Protein AF-A0A3S3FVT0-F1 (afdb_monomer)

Secondary structure (DSSP, 8-state):
-PPB-S-EEEEEETT-SSS-GGGGTTGGGGBSS-EEEEEETT--S-HHHHSHHHHHHHHHHHHTS-HHHHHHHHTT------------

pLDDT: mean 83.17, std 19.03, range [40.09, 97.81]

Structure (mmCIF, N/CA/C/O backbone):
data_AF-A0A3S3FVT0-F1
#
_entry.id   AF-A0A3S3FVT0-F1
#
loop_
_atom_site.group_PDB
_atom_site.id
_atom_site.type_symbol
_atom_site.label_atom_id
_atom_site.label_alt_id
_atom_site.label_comp_id
_atom_site.label_asym_id
_atom_site.label_entity_id
_atom_site.label_seq_id
_atom_site.pdbx_PDB_ins_code
_atom_site.Cartn_x
_atom_site.Cartn_y
_atom_site.Cartn_z
_atom_site.occupancy
_atom_site.B_iso_or_equiv
_atom_site.auth_seq_id
_atom_site.auth_comp_id
_atom_site.auth_asym_id
_atom_site.auth_atom_id
_atom_site.pdbx_PDB_model_num
ATOM 1 N N . MET A 1 1 ? 8.215 -4.517 20.594 1.00 77.81 1 MET A N 1
ATOM 2 C CA . MET A 1 1 ? 7.613 -3.189 20.330 1.00 77.81 1 MET A CA 1
ATOM 3 C C . MET A 1 1 ? 6.101 -3.318 20.476 1.00 77.81 1 MET A C 1
ATOM 5 O O . MET A 1 1 ? 5.627 -4.443 20.366 1.00 77.81 1 MET A O 1
ATOM 9 N N . PRO A 1 2 ? 5.349 -2.253 20.797 1.00 91.62 2 PRO A N 1
ATOM 10 C CA . PRO A 1 2 ? 3.888 -2.338 20.823 1.00 91.62 2 PRO A CA 1
ATOM 11 C C . PRO A 1 2 ? 3.328 -2.617 19.419 1.00 91.62 2 PRO A C 1
ATOM 13 O O . PRO A 1 2 ? 3.911 -2.167 18.434 1.00 91.62 2 PRO A O 1
ATOM 16 N N . LEU A 1 3 ? 2.199 -3.332 19.345 1.00 94.62 3 LEU A N 1
ATOM 17 C CA . LEU A 1 3 ? 1.494 -3.584 18.083 1.00 94.62 3 LEU A CA 1
ATOM 18 C C . LEU A 1 3 ? 0.922 -2.284 17.503 1.00 94.62 3 LEU A C 1
ATOM 20 O O . LEU A 1 3 ? 0.474 -1.397 18.240 1.00 94.62 3 LEU A O 1
ATOM 24 N N . VAL A 1 4 ? 0.896 -2.188 16.175 1.00 93.75 4 VAL A N 1
ATOM 25 C CA . VAL A 1 4 ? 0.310 -1.054 15.453 1.00 93.75 4 VAL A CA 1
ATOM 26 C C . VAL A 1 4 ? -1.209 -1.135 15.546 1.00 93.75 4 VAL A C 1
ATOM 28 O O . VAL A 1 4 ? -1.820 -2.073 15.052 1.00 93.75 4 VAL A O 1
ATOM 31 N N . ARG A 1 5 ? -1.838 -0.130 16.160 1.00 92.50 5 ARG A N 1
ATOM 32 C CA . ARG A 1 5 ? -3.304 -0.072 16.317 1.00 92.50 5 ARG A CA 1
ATOM 33 C C . ARG A 1 5 ? -4.025 0.668 15.193 1.00 92.50 5 ARG A C 1
ATOM 35 O O . ARG A 1 5 ? -5.252 0.689 15.175 1.00 92.50 5 ARG A O 1
ATOM 42 N N . ALA A 1 6 ? -3.300 1.319 14.289 1.00 91.31 6 ALA A N 1
ATOM 43 C CA . ALA A 1 6 ? -3.904 1.991 13.144 1.00 91.31 6 ALA A CA 1
ATOM 44 C C . ALA A 1 6 ? -4.232 0.970 12.037 1.00 91.31 6 ALA A C 1
ATOM 46 O O . ALA A 1 6 ? -3.417 0.075 11.793 1.00 91.31 6 ALA A O 1
ATOM 47 N N . PRO A 1 7 ? -5.373 1.101 11.331 1.00 93.00 7 PRO A N 1
ATOM 48 C CA . PRO A 1 7 ? -5.596 0.356 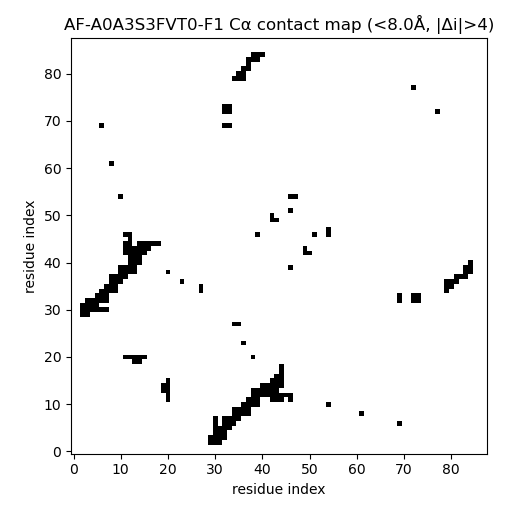10.099 1.00 93.00 7 PRO A CA 1
ATOM 49 C C . PRO A 1 7 ? -4.440 0.615 9.131 1.00 93.00 7 PRO A C 1
ATOM 51 O O . PRO A 1 7 ? -4.085 1.769 8.885 1.00 93.00 7 PRO A O 1
ATOM 54 N N . THR A 1 8 ? -3.849 -0.447 8.592 1.00 94.50 8 THR A N 1
ATOM 55 C CA . THR A 1 8 ? -2.603 -0.351 7.823 1.00 94.50 8 THR A CA 1
ATOM 56 C C . THR A 1 8 ? -2.774 -0.906 6.413 1.00 94.50 8 THR A C 1
ATOM 58 O O . THR A 1 8 ? -3.098 -2.079 6.234 1.00 94.50 8 THR A O 1
ATOM 61 N N . LEU A 1 9 ? -2.501 -0.073 5.410 1.00 95.75 9 LEU A N 1
ATOM 62 C CA . LEU A 1 9 ? -2.361 -0.483 4.016 1.00 95.75 9 LEU A CA 1
ATOM 63 C C . LEU A 1 9 ? -0.876 -0.550 3.659 1.00 95.75 9 LEU A C 1
ATOM 65 O O . LEU A 1 9 ? -0.160 0.442 3.787 1.00 95.75 9 LEU A O 1
ATOM 69 N N . VAL A 1 10 ? -0.426 -1.705 3.181 1.00 96.31 10 VAL A N 1
ATOM 70 C CA . VAL A 1 10 ? 0.924 -1.909 2.654 1.00 96.31 10 VAL A CA 1
ATOM 71 C C . VAL A 1 10 ? 0.831 -2.051 1.142 1.00 96.31 10 VAL A C 1
ATOM 73 O O . VAL A 1 10 ? 0.106 -2.909 0.648 1.00 96.31 10 VAL A O 1
ATOM 76 N N . ILE A 1 11 ? 1.579 -1.230 0.408 1.00 97.06 11 ILE A N 1
ATOM 77 C CA . ILE A 1 11 ? 1.675 -1.302 -1.052 1.00 97.06 11 ILE A CA 1
ATOM 78 C C . ILE A 1 11 ? 3.153 -1.433 -1.425 1.00 97.06 11 ILE A C 1
ATOM 80 O O . ILE A 1 11 ? 3.966 -0.621 -0.983 1.00 97.06 11 ILE A O 1
ATOM 84 N N . PHE A 1 12 ? 3.514 -2.426 -2.237 1.00 96.75 12 PHE A N 1
ATOM 85 C CA . PHE A 1 12 ? 4.902 -2.639 -2.656 1.00 96.75 12 PHE A CA 1
ATOM 86 C C . PHE A 1 12 ? 5.011 -3.188 -4.081 1.00 96.75 12 PHE A C 1
ATOM 88 O O . PHE A 1 12 ? 4.088 -3.815 -4.597 1.00 96.75 12 PHE A O 1
ATOM 95 N N . GLY A 1 13 ? 6.157 -2.956 -4.722 1.00 96.69 13 GLY A N 1
ATOM 96 C CA . GLY A 1 13 ? 6.472 -3.530 -6.029 1.00 96.69 13 GLY A CA 1
ATOM 97 C C . GLY A 1 13 ? 7.068 -4.924 -5.883 1.00 96.69 13 GLY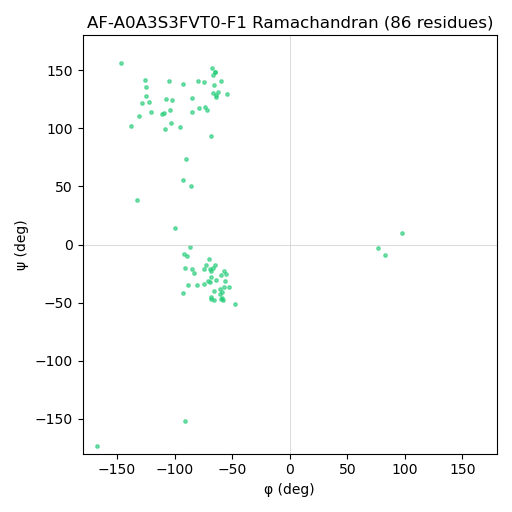 A C 1
ATOM 98 O O . GLY A 1 13 ? 8.049 -5.098 -5.157 1.00 96.69 13 GLY A O 1
ATOM 99 N N . ALA A 1 14 ? 6.481 -5.913 -6.557 1.00 94.56 14 ALA A N 1
ATOM 100 C CA . ALA A 1 14 ? 6.895 -7.312 -6.440 1.00 94.56 14 ALA A CA 1
ATOM 101 C C . ALA A 1 14 ? 8.290 -7.574 -7.037 1.00 94.56 14 ALA A C 1
ATOM 103 O O . ALA A 1 14 ? 8.975 -8.497 -6.601 1.00 94.56 14 ALA A O 1
ATOM 104 N N . ASP A 1 15 ? 8.739 -6.711 -7.952 1.00 93.62 15 ASP A N 1
ATOM 105 C CA . ASP A 1 15 ? 10.027 -6.825 -8.645 1.00 93.62 15 ASP A CA 1
ATOM 106 C C . ASP A 1 15 ? 11.093 -5.901 -8.015 1.00 93.62 15 ASP A C 1
ATOM 108 O O . ASP A 1 15 ? 12.144 -5.608 -8.598 1.00 93.62 15 ASP A O 1
ATOM 112 N N . GLY A 1 16 ? 10.815 -5.387 -6.810 1.00 88.44 16 GLY A N 1
ATOM 113 C CA . GLY A 1 16 ? 11.715 -4.540 -6.039 1.00 88.44 16 GLY A CA 1
ATOM 114 C C . GLY A 1 16 ? 12.994 -5.272 -5.626 1.00 88.44 16 GLY A C 1
ATOM 115 O O . GLY A 1 16 ? 12.957 -6.332 -5.014 1.00 88.44 16 GLY A O 1
ATOM 116 N N . ARG A 1 17 ? 14.156 -4.671 -5.912 1.00 90.00 17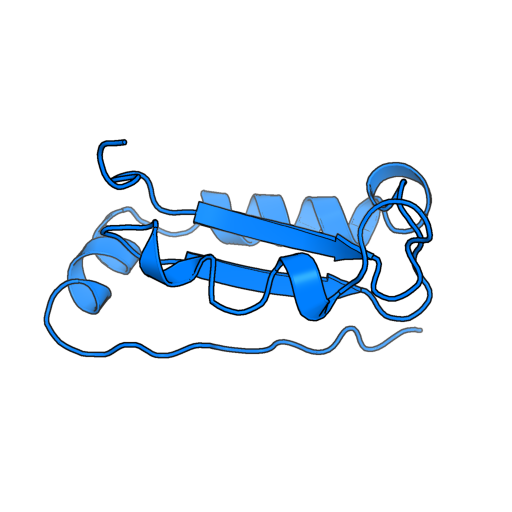 ARG A N 1
ATOM 117 C CA . ARG A 1 17 ? 15.470 -5.263 -5.584 1.00 90.00 17 ARG A CA 1
ATOM 118 C C . ARG A 1 17 ? 15.950 -4.975 -4.159 1.00 90.00 17 ARG A C 1
ATOM 120 O O . ARG A 1 17 ? 16.823 -5.677 -3.666 1.00 90.00 17 ARG A O 1
ATOM 127 N N . TYR A 1 18 ? 15.417 -3.930 -3.522 1.00 92.62 18 TYR A N 1
ATOM 128 C CA . TYR A 1 18 ? 15.855 -3.495 -2.188 1.00 92.62 18 TYR A CA 1
ATOM 129 C C . TYR A 1 18 ? 15.113 -4.196 -1.054 1.00 92.62 18 TYR A C 1
ATOM 131 O O . TYR A 1 18 ? 15.694 -4.464 -0.008 1.00 92.62 18 TYR A O 1
ATOM 139 N N . VAL A 1 19 ? 13.828 -4.483 -1.261 1.00 92.19 19 VAL A N 1
ATOM 140 C CA . VAL A 1 19 ? 12.980 -5.180 -0.296 1.00 92.19 19 VAL A CA 1
ATOM 141 C C . VAL A 1 19 ? 12.271 -6.292 -1.064 1.00 92.19 19 VAL A C 1
ATOM 143 O O . VAL A 1 19 ? 11.449 -5.971 -1.925 1.00 92.19 19 VAL A O 1
ATOM 146 N N . PRO A 1 20 ? 12.607 -7.571 -0.822 1.00 92.44 20 PRO A N 1
ATOM 147 C CA . PRO A 1 20 ? 11.951 -8.675 -1.509 1.00 92.44 20 PRO A CA 1
ATOM 148 C C . PRO A 1 20 ? 10.488 -8.772 -1.072 1.00 92.44 20 PRO A C 1
ATOM 150 O O . PRO A 1 20 ? 10.157 -8.449 0.068 1.00 92.44 20 PRO A O 1
ATOM 153 N N . ALA A 1 21 ? 9.619 -9.284 -1.947 1.00 92.12 21 ALA A N 1
ATOM 154 C CA . ALA A 1 21 ? 8.197 -9.464 -1.643 1.00 92.12 21 ALA A CA 1
ATOM 155 C C . ALA A 1 21 ? 7.956 -10.254 -0.338 1.00 92.12 21 ALA A C 1
ATOM 157 O O . ALA A 1 21 ? 7.076 -9.905 0.445 1.00 92.12 21 ALA A O 1
ATOM 158 N N . SER A 1 22 ? 8.802 -11.250 -0.052 1.00 93.44 22 SER A N 1
ATOM 159 C CA . SER A 1 22 ? 8.721 -12.064 1.166 1.00 93.44 22 SER A CA 1
ATOM 160 C C . SER A 1 22 ? 8.970 -11.284 2.461 1.00 93.44 22 SER A C 1
ATOM 162 O O . SER A 1 22 ? 8.617 -11.753 3.536 1.00 93.44 22 SER A O 1
ATOM 164 N N . ALA A 1 23 ? 9.563 -10.087 2.399 1.00 93.25 23 ALA A N 1
ATOM 165 C CA . ALA A 1 23 ? 9.723 -9.234 3.577 1.00 93.25 23 ALA A CA 1
ATOM 166 C C . ALA A 1 23 ? 8.377 -8.715 4.112 1.00 93.25 23 ALA A C 1
ATOM 168 O O . ALA A 1 23 ? 8.291 -8.310 5.269 1.00 93.25 23 ALA A O 1
ATOM 169 N N . PHE A 1 24 ? 7.329 -8.730 3.284 1.00 93.06 24 PHE A N 1
ATOM 170 C CA . PHE A 1 24 ? 5.982 -8.329 3.680 1.00 93.06 24 PHE A CA 1
ATOM 171 C C . PHE A 1 24 ? 5.156 -9.501 4.236 1.00 93.06 24 PHE A C 1
ATOM 173 O O . PHE A 1 24 ? 4.098 -9.275 4.836 1.00 93.06 24 PHE A O 1
ATOM 180 N N . ASP A 1 25 ? 5.648 -10.739 4.118 1.00 92.00 25 ASP A N 1
ATOM 181 C CA . ASP A 1 25 ? 4.969 -11.925 4.632 1.00 92.00 25 ASP A CA 1
ATOM 182 C C . ASP A 1 25 ? 4.857 -11.870 6.156 1.00 92.00 25 ASP A C 1
ATOM 184 O O . ASP A 1 25 ? 5.828 -11.698 6.889 1.00 92.00 25 ASP A O 1
ATOM 188 N N . GLY A 1 26 ? 3.637 -12.039 6.666 1.00 89.19 26 GLY A N 1
ATOM 189 C CA . GLY A 1 26 ? 3.405 -12.078 8.109 1.00 89.19 26 GLY A CA 1
ATOM 190 C C . GLY A 1 26 ? 3.432 -10.723 8.815 1.00 89.19 26 GLY A C 1
ATOM 191 O O . GLY A 1 26 ? 3.124 -10.696 10.003 1.00 89.19 26 GLY A O 1
ATOM 192 N N . THR A 1 27 ? 3.710 -9.615 8.118 1.00 92.25 27 THR A N 1
ATOM 193 C CA . THR A 1 27 ? 3.735 -8.259 8.710 1.00 92.25 27 THR A CA 1
ATOM 194 C C . THR A 1 27 ? 2.396 -7.850 9.329 1.00 92.25 27 THR A C 1
ATOM 196 O O . THR A 1 27 ? 2.365 -7.111 10.307 1.00 92.25 27 THR A O 1
ATOM 199 N N . PHE A 1 28 ? 1.285 -8.416 8.846 1.00 91.81 28 PHE A N 1
ATOM 200 C CA . PHE A 1 28 ? -0.044 -8.254 9.443 1.00 91.81 28 PHE A CA 1
ATOM 201 C C . PHE A 1 28 ? -0.119 -8.691 10.916 1.00 91.81 28 PHE A C 1
ATOM 203 O O . PHE A 1 28 ? -1.006 -8.243 11.633 1.00 91.81 28 PHE A O 1
ATOM 210 N N . ARG A 1 29 ? 0.782 -9.569 11.386 1.00 92.56 29 ARG A N 1
ATOM 211 C CA . ARG A 1 29 ? 0.825 -10.011 12.792 1.00 92.56 29 ARG A CA 1
ATOM 212 C C . ARG A 1 29 ? 1.270 -8.900 13.741 1.00 92.56 29 ARG A C 1
ATOM 214 O O . ARG A 1 29 ? 0.956 -8.967 14.923 1.00 92.56 29 ARG A O 1
ATOM 221 N N . GLU A 1 30 ? 1.945 -7.882 13.215 1.00 94.94 30 GLU A N 1
ATOM 222 C CA . GLU A 1 30 ? 2.398 -6.712 13.969 1.00 94.94 30 GLU A CA 1
ATOM 223 C C . GLU A 1 30 ? 1.321 -5.611 14.054 1.00 94.94 30 GLU A C 1
ATOM 225 O O . GLU A 1 30 ? 1.530 -4.578 14.695 1.00 94.94 30 GLU A O 1
ATOM 230 N N . VAL A 1 31 ? 0.160 -5.819 13.419 1.00 93.56 31 VAL A N 1
ATOM 231 C CA . VAL A 1 31 ? -0.965 -4.877 13.376 1.00 93.56 31 VAL A CA 1
ATOM 232 C C . VAL A 1 31 ? -2.129 -5.443 14.196 1.00 93.56 31 VAL A C 1
ATOM 234 O O . VAL A 1 31 ? -2.763 -6.422 13.815 1.00 93.56 31 VAL A O 1
ATOM 237 N N . ASP A 1 32 ? -2.449 -4.793 15.314 1.00 92.38 32 ASP A N 1
ATOM 238 C CA . ASP A 1 32 ? -3.637 -5.058 16.143 1.00 92.38 32 ASP A CA 1
ATOM 239 C C . ASP A 1 32 ? -4.850 -4.275 15.608 1.00 92.38 32 ASP A C 1
ATOM 241 O O . ASP A 1 32 ? -5.488 -3.479 16.300 1.00 92.38 32 ASP A O 1
ATOM 245 N N . ASN A 1 33 ? -5.082 -4.403 14.301 1.00 89.19 33 ASN A N 1
ATOM 246 C CA . ASN A 1 33 ? -6.189 -3.819 13.552 1.00 89.19 33 ASN A CA 1
ATOM 247 C C . ASN A 1 33 ? -6.255 -4.466 12.152 1.00 89.19 33 ASN A C 1
ATOM 249 O O . ASN A 1 33 ? -5.525 -5.405 11.840 1.00 89.19 33 ASN A O 1
ATOM 253 N N . VAL A 1 34 ? -7.120 -3.953 11.280 1.00 90.06 34 VAL A N 1
ATOM 254 C CA . VAL A 1 34 ? -7.187 -4.347 9.874 1.00 90.06 34 VAL A CA 1
ATOM 255 C C . VAL A 1 34 ? -5.883 -4.009 9.160 1.00 90.06 34 VAL A C 1
ATOM 257 O O . VAL A 1 34 ? -5.386 -2.883 9.220 1.00 90.06 34 VAL A O 1
ATOM 260 N N . SER A 1 35 ? -5.372 -4.996 8.434 1.00 92.56 35 SER A N 1
ATOM 261 C CA . SER A 1 35 ? -4.213 -4.882 7.561 1.00 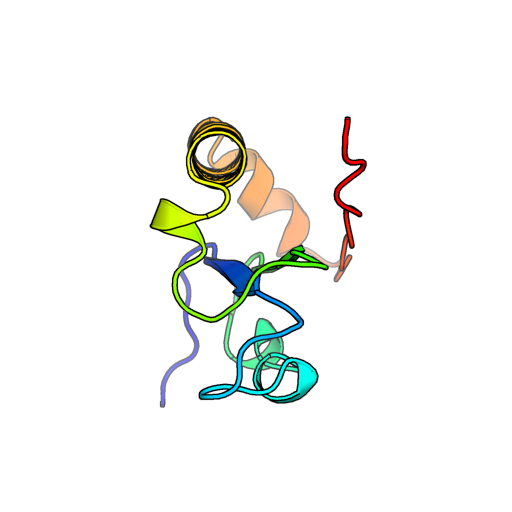92.56 35 SER A CA 1
ATOM 262 C C . SER A 1 35 ? -4.601 -5.352 6.160 1.00 92.56 35 SER A C 1
ATOM 264 O O . SER A 1 35 ? -5.270 -6.375 6.005 1.00 92.56 35 SER A O 1
ATOM 266 N N . SER A 1 36 ? -4.183 -4.597 5.146 1.00 92.62 36 SER A N 1
ATOM 267 C CA . SER A 1 36 ? -4.273 -4.985 3.738 1.00 92.62 36 SER A CA 1
ATOM 268 C C . SER A 1 36 ? -2.897 -4.889 3.093 1.00 92.62 36 SER A C 1
ATOM 270 O O . SER A 1 36 ? -2.127 -3.977 3.400 1.00 92.62 36 SER A O 1
ATOM 272 N N . VAL A 1 37 ? -2.585 -5.835 2.211 1.00 94.00 37 VAL A N 1
ATOM 273 C CA . VAL A 1 37 ? -1.293 -5.929 1.530 1.00 94.00 37 VAL A CA 1
ATOM 274 C C . VAL A 1 37 ? -1.541 -6.040 0.030 1.00 94.00 37 VAL A C 1
ATOM 276 O O . VAL A 1 37 ? -2.218 -6.958 -0.428 1.00 94.00 37 VAL A O 1
ATOM 279 N N . VAL A 1 38 ? -0.989 -5.098 -0.731 1.00 95.12 38 VAL A N 1
ATOM 280 C CA . VAL A 1 38 ? -1.133 -5.000 -2.185 1.00 95.12 38 VAL A CA 1
ATOM 281 C C . VAL A 1 38 ? 0.247 -5.086 -2.826 1.00 95.12 38 VAL A C 1
ATOM 283 O O . VAL A 1 38 ? 1.086 -4.201 -2.661 1.00 95.12 38 VAL A O 1
ATOM 286 N N . ALA A 1 39 ? 0.467 -6.158 -3.581 1.00 95.38 39 ALA A N 1
ATOM 287 C CA . ALA A 1 39 ? 1.656 -6.331 -4.402 1.00 95.38 39 ALA A CA 1
ATOM 288 C C . ALA A 1 39 ? 1.388 -5.821 -5.825 1.00 95.38 39 ALA A C 1
ATOM 290 O O . ALA A 1 39 ? 0.331 -6.100 -6.391 1.00 95.38 39 ALA A O 1
ATOM 291 N N . LEU A 1 40 ? 2.351 -5.112 -6.414 1.00 96.06 40 LEU A N 1
ATOM 292 C CA . LEU A 1 40 ? 2.313 -4.655 -7.804 1.00 96.06 40 LEU A CA 1
ATOM 293 C C . LEU A 1 40 ? 3.318 -5.464 -8.640 1.00 96.06 40 LEU A C 1
ATOM 295 O O . LEU A 1 40 ? 4.514 -5.154 -8.608 1.00 96.06 40 LEU A O 1
ATOM 299 N N . PRO A 1 41 ? 2.868 -6.489 -9.387 1.00 93.50 41 PRO A N 1
ATOM 300 C CA . PRO A 1 41 ? 3.699 -7.165 -10.382 1.00 93.50 41 PRO A CA 1
ATOM 301 C C . PRO A 1 41 ? 4.177 -6.180 -11.454 1.00 93.50 41 PRO A C 1
ATOM 303 O O . PRO A 1 41 ? 3.416 -5.304 -11.864 1.00 93.50 41 PRO A O 1
ATOM 306 N N . GLY A 1 42 ? 5.422 -6.304 -11.915 1.00 92.06 42 GLY A N 1
ATOM 307 C CA . GLY A 1 42 ? 5.999 -5.398 -12.914 1.00 92.06 42 GLY A CA 1
ATOM 308 C C . GLY A 1 42 ? 6.550 -4.088 -12.343 1.00 92.06 42 GLY A C 1
ATOM 309 O O . GLY A 1 42 ? 7.199 -3.334 -13.070 1.00 92.06 42 GLY A O 1
ATOM 310 N N . ALA A 1 43 ? 6.313 -3.793 -11.058 1.00 95.25 43 ALA A N 1
ATOM 311 C CA . ALA A 1 43 ? 6.814 -2.591 -10.401 1.00 95.25 43 ALA A CA 1
ATOM 312 C C . ALA A 1 43 ? 7.990 -2.906 -9.465 1.00 95.25 43 ALA A C 1
ATOM 314 O O . ALA A 1 43 ? 8.003 -3.904 -8.743 1.00 95.25 43 ALA A O 1
ATOM 315 N N . GLY A 1 44 ? 8.974 -2.010 -9.461 1.00 94.19 44 GLY A N 1
ATOM 316 C CA . GLY A 1 44 ? 10.125 -2.030 -8.569 1.00 94.19 44 GLY A CA 1
ATOM 317 C C . GLY A 1 44 ? 9.879 -1.237 -7.284 1.00 94.19 44 GLY A C 1
ATOM 318 O O . GLY A 1 44 ? 8.758 -1.079 -6.815 1.00 94.19 44 GLY A O 1
ATOM 319 N N . HIS A 1 45 ? 10.946 -0.698 -6.696 1.00 95.69 45 HIS A N 1
ATOM 320 C CA . HIS A 1 45 ? 10.855 -0.007 -5.403 1.00 95.69 45 HIS A CA 1
ATOM 321 C C . HIS A 1 45 ? 10.089 1.329 -5.466 1.00 95.69 45 HIS A C 1
ATOM 323 O O . HIS A 1 45 ? 9.399 1.707 -4.524 1.00 95.69 45 HIS A O 1
ATOM 329 N N . PHE A 1 46 ? 10.168 2.031 -6.598 1.00 96.25 46 PHE A N 1
ATOM 330 C CA . PHE A 1 46 ? 9.564 3.350 -6.790 1.00 96.25 46 PHE A CA 1
ATOM 331 C C . PHE A 1 46 ? 8.151 3.257 -7.386 1.00 96.25 46 PHE A C 1
ATOM 333 O O . PHE A 1 46 ? 7.856 3.854 -8.423 1.00 96.25 46 PHE A O 1
ATOM 340 N N . ILE A 1 47 ? 7.260 2.510 -6.724 1.00 96.56 47 ILE A N 1
ATOM 341 C CA . ILE A 1 47 ? 5.883 2.266 -7.196 1.00 96.56 47 ILE A CA 1
ATOM 342 C C . ILE A 1 47 ? 5.085 3.551 -7.446 1.00 96.56 47 ILE A C 1
ATOM 344 O O . ILE A 1 47 ? 4.266 3.603 -8.357 1.00 96.56 47 ILE A O 1
ATOM 348 N N . HIS A 1 48 ? 5.358 4.609 -6.683 1.00 94.81 48 HIS A N 1
ATOM 349 C CA . HIS A 1 48 ? 4.691 5.903 -6.812 1.00 94.81 48 HIS A CA 1
ATOM 350 C C . HIS A 1 48 ? 5.130 6.681 -8.060 1.00 94.81 48 HIS A C 1
ATOM 352 O O . HIS A 1 48 ? 4.423 7.589 -8.475 1.00 94.81 48 HIS A O 1
ATOM 358 N N . HIS A 1 49 ? 6.263 6.327 -8.676 1.00 96.12 49 HIS A N 1
ATOM 359 C CA . HIS A 1 49 ? 6.671 6.858 -9.979 1.00 96.12 49 HIS A CA 1
ATOM 360 C C . HIS A 1 49 ? 6.201 5.962 -11.128 1.00 96.12 49 HIS A C 1
ATOM 362 O O . HIS A 1 49 ? 5.741 6.460 -12.149 1.00 96.12 49 HIS A O 1
ATOM 368 N N . GLN A 1 50 ? 6.307 4.642 -10.967 1.00 95.81 50 GLN A N 1
ATOM 369 C CA . GLN A 1 50 ? 6.038 3.675 -12.039 1.00 95.81 50 GLN A CA 1
ATOM 370 C C . GLN A 1 50 ? 4.545 3.390 -12.243 1.00 95.81 50 GLN A C 1
ATOM 372 O O . GLN A 1 50 ? 4.110 3.173 -13.368 1.00 95.81 50 GLN A O 1
ATOM 377 N N . ALA A 1 51 ? 3.763 3.397 -11.163 1.00 95.81 51 ALA A N 1
ATOM 378 C CA . ALA A 1 51 ? 2.341 3.061 -11.152 1.00 95.81 51 ALA A CA 1
ATOM 379 C C . ALA A 1 51 ? 1.529 4.103 -10.363 1.00 95.81 51 ALA A C 1
ATOM 381 O O . ALA A 1 51 ? 0.588 3.760 -9.648 1.00 95.81 51 ALA A O 1
ATOM 382 N N . ALA A 1 52 ? 1.905 5.382 -10.489 1.00 96.75 52 ALA A N 1
ATOM 383 C CA . ALA A 1 52 ? 1.378 6.495 -9.697 1.00 96.75 52 ALA A CA 1
ATOM 384 C C . ALA A 1 52 ? -0.157 6.505 -9.613 1.00 96.75 52 ALA A C 1
ATOM 386 O O . ALA A 1 52 ? -0.711 6.518 -8.520 1.00 96.75 52 ALA A O 1
ATOM 387 N N . ALA A 1 53 ? -0.839 6.419 -10.760 1.00 96.69 53 ALA A N 1
ATOM 388 C CA . ALA A 1 53 ? -2.300 6.449 -10.822 1.00 96.69 53 ALA A CA 1
ATOM 389 C C . ALA A 1 53 ? -2.947 5.294 -10.040 1.00 96.69 53 ALA A C 1
ATOM 391 O O . ALA A 1 53 ? -3.901 5.509 -9.294 1.00 96.69 53 ALA A O 1
ATOM 392 N N . PHE A 1 54 ? -2.401 4.080 -10.161 1.00 96.38 54 PHE A N 1
ATOM 393 C CA . PHE A 1 54 ? -2.912 2.922 -9.433 1.00 96.38 54 PHE A CA 1
ATOM 394 C C . PHE A 1 54 ? -2.653 3.047 -7.930 1.00 96.38 54 PHE A C 1
ATOM 396 O O . PHE A 1 54 ? -3.557 2.815 -7.132 1.00 96.38 54 PHE A O 1
ATOM 403 N N . VAL A 1 55 ? -1.443 3.457 -7.535 1.00 97.50 55 VAL A N 1
ATOM 404 C CA . VAL A 1 55 ? -1.096 3.681 -6.124 1.00 97.50 55 VAL A CA 1
ATOM 405 C C . VAL A 1 55 ? -2.018 4.733 -5.504 1.00 97.50 55 VAL A C 1
ATOM 407 O O . VAL A 1 55 ? -2.572 4.490 -4.433 1.00 97.50 55 VAL A O 1
ATOM 410 N N . THR A 1 56 ? -2.248 5.854 -6.192 1.00 97.81 56 THR A N 1
ATOM 411 C CA . THR A 1 56 ? -3.196 6.889 -5.761 1.00 97.81 56 THR A CA 1
ATOM 412 C C . THR A 1 56 ? -4.598 6.318 -5.585 1.00 97.81 56 THR A C 1
ATOM 414 O O . THR A 1 56 ? -5.185 6.494 -4.523 1.00 97.81 56 THR A O 1
ATOM 417 N N . GLN A 1 57 ? -5.101 5.556 -6.559 1.00 97.56 57 GLN A N 1
ATOM 418 C CA . GLN A 1 57 ? -6.425 4.939 -6.469 1.00 97.56 57 GLN A CA 1
ATOM 419 C C . GLN A 1 57 ? -6.556 4.005 -5.254 1.00 97.56 57 GLN A C 1
ATOM 421 O O . GLN A 1 57 ? -7.590 4.011 -4.589 1.00 97.56 57 GLN A O 1
ATOM 426 N N . GLN A 1 58 ? -5.525 3.211 -4.936 1.00 97.19 58 GLN A N 1
ATOM 427 C CA . GLN A 1 58 ? -5.545 2.341 -3.753 1.00 97.19 58 GLN A CA 1
ATOM 428 C C . GLN A 1 58 ? -5.578 3.148 -2.448 1.00 97.19 58 GLN A C 1
ATOM 430 O O . GLN A 1 58 ? -6.306 2.789 -1.523 1.00 97.19 58 GLN A O 1
ATOM 435 N N . ILE A 1 59 ? -4.821 4.247 -2.377 1.00 96.94 59 ILE A N 1
ATOM 436 C CA . ILE A 1 59 ? -4.808 5.140 -1.210 1.00 96.94 59 ILE A CA 1
ATOM 437 C C . ILE A 1 59 ? -6.169 5.820 -1.042 1.00 96.94 59 ILE A C 1
ATOM 439 O O . ILE A 1 59 ? -6.725 5.806 0.055 1.00 96.94 59 ILE A O 1
ATOM 443 N N . GLU A 1 60 ? -6.732 6.376 -2.114 1.00 97.44 60 GLU A N 1
ATOM 444 C CA . GLU A 1 60 ? -8.051 7.016 -2.095 1.00 97.44 60 GLU A CA 1
ATOM 445 C C . GLU A 1 60 ? -9.141 6.031 -1.668 1.00 97.44 60 GLU A C 1
ATOM 447 O O . GLU A 1 60 ? -9.927 6.334 -0.771 1.00 97.44 60 GLU A O 1
ATOM 452 N N . ALA A 1 61 ? -9.147 4.825 -2.245 1.00 94.56 61 ALA A N 1
ATOM 453 C CA . ALA A 1 61 ? -10.103 3.782 -1.893 1.00 94.56 61 ALA A CA 1
ATOM 454 C C . ALA A 1 61 ? -9.996 3.367 -0.419 1.00 94.56 61 ALA A C 1
ATOM 456 O O . ALA A 1 61 ? -11.021 3.137 0.218 1.00 94.56 61 ALA A O 1
ATOM 457 N N . TRP A 1 62 ? -8.781 3.291 0.130 1.00 94.62 62 TRP A N 1
ATOM 458 C CA . TRP A 1 62 ? -8.545 2.967 1.537 1.00 94.62 62 TRP A CA 1
ATOM 459 C C . TRP A 1 62 ? -9.015 4.072 2.484 1.00 94.62 62 TRP A C 1
ATOM 461 O O . TRP A 1 62 ? -9.707 3.797 3.462 1.00 94.62 62 TRP A O 1
ATOM 471 N N . VAL A 1 63 ? -8.676 5.328 2.185 1.00 93.94 63 VAL A N 1
ATOM 472 C CA . VAL A 1 63 ? -9.030 6.485 3.022 1.00 93.94 63 VAL A CA 1
ATOM 473 C C . VAL A 1 63 ? -10.528 6.793 2.962 1.00 93.94 63 VAL A C 1
ATOM 475 O O . VAL A 1 63 ? -11.098 7.237 3.957 1.00 93.94 63 VAL A O 1
ATOM 478 N N . ALA A 1 64 ? -11.190 6.522 1.836 1.00 93.88 64 ALA A N 1
ATOM 479 C CA . ALA A 1 64 ? -12.632 6.700 1.690 1.00 93.88 64 ALA A CA 1
ATOM 480 C C . ALA A 1 64 ? -13.465 5.687 2.503 1.00 93.88 64 ALA A C 1
ATOM 482 O O . ALA A 1 64 ? -14.675 5.878 2.654 1.00 93.88 64 ALA A O 1
ATOM 483 N N . GLN A 1 65 ? -12.860 4.614 3.033 1.00 86.62 65 GLN A N 1
ATOM 484 C CA . GLN A 1 65 ? -13.590 3.642 3.846 1.00 86.62 65 GLN A CA 1
ATOM 485 C C . GLN A 1 65 ? -14.051 4.276 5.168 1.00 86.62 65 GLN A C 1
ATOM 487 O O . GLN A 1 65 ? -13.244 4.862 5.895 1.00 86.62 65 GLN A O 1
ATOM 492 N N . PRO A 1 66 ? -15.334 4.134 5.551 1.00 81.25 66 PRO A N 1
ATOM 493 C CA . PRO A 1 66 ? -15.802 4.677 6.815 1.00 81.25 66 PRO A CA 1
ATOM 494 C C . PRO A 1 66 ? -15.117 3.957 7.991 1.00 81.25 66 PRO A C 1
ATOM 496 O O . PRO A 1 66 ? -14.884 2.747 7.905 1.00 81.25 66 PRO A O 1
ATOM 499 N N . PRO A 1 67 ? -14.870 4.636 9.131 1.00 71.56 67 PRO A N 1
ATOM 500 C CA . PRO A 1 67 ? -14.199 4.044 10.296 1.00 71.56 67 PRO A CA 1
ATOM 501 C C . PRO A 1 67 ? -14.855 2.759 10.831 1.00 71.56 67 PRO A C 1
ATOM 503 O O . PRO A 1 67 ? -14.195 1.925 11.453 1.00 71.56 67 PRO A O 1
ATOM 506 N N . SER A 1 68 ? -16.158 2.580 10.593 1.00 73.81 68 SER A N 1
ATOM 507 C CA . SER A 1 68 ? -16.914 1.368 10.931 1.00 73.81 68 SER A CA 1
ATOM 508 C C . SER A 1 68 ? -16.442 0.125 10.169 1.00 73.81 68 SER A C 1
ATOM 510 O O . SER A 1 68 ? -16.481 -0.969 10.732 1.00 73.81 68 SER A O 1
ATOM 512 N N . THR A 1 69 ? -15.929 0.286 8.945 1.00 73.75 69 THR A N 1
ATOM 513 C CA . THR A 1 69 ? -15.366 -0.796 8.116 1.00 73.75 69 THR A CA 1
ATOM 514 C C . THR A 1 69 ? -14.233 -1.515 8.841 1.00 73.75 69 THR A C 1
ATOM 516 O O . THR A 1 69 ? -14.129 -2.738 8.785 1.00 73.75 69 THR A O 1
ATOM 519 N N . PHE A 1 70 ? -13.432 -0.772 9.609 1.00 70.12 70 PHE A N 1
ATOM 520 C CA . PHE A 1 70 ? -12.304 -1.324 10.357 1.00 70.12 70 PHE A CA 1
ATOM 521 C C . PHE A 1 70 ? -12.715 -1.942 11.705 1.00 70.12 70 PHE A C 1
ATOM 523 O O . PHE 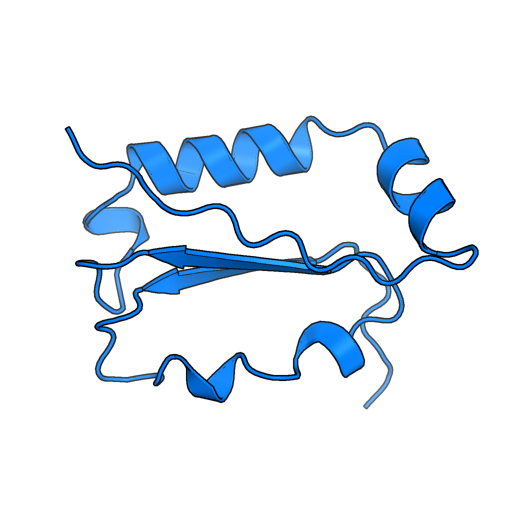A 1 70 ? -12.052 -2.850 12.201 1.00 70.12 70 PHE A O 1
ATOM 530 N N . ARG A 1 71 ? -13.844 -1.514 12.290 1.00 60.88 71 ARG A N 1
ATOM 531 C CA . ARG A 1 71 ? -14.345 -2.037 13.577 1.00 60.88 71 ARG A CA 1
ATOM 532 C C . ARG A 1 71 ? -14.957 -3.436 13.467 1.00 60.88 71 ARG A C 1
ATOM 534 O O . ARG A 1 71 ? -14.819 -4.224 14.398 1.00 60.88 71 ARG A O 1
ATOM 541 N N . HIS A 1 72 ? -15.600 -3.763 12.345 1.00 53.34 72 HIS A N 1
ATOM 542 C CA . HIS A 1 72 ? -16.250 -5.069 12.158 1.00 53.34 72 HIS A CA 1
ATOM 543 C C . HIS A 1 72 ? -15.272 -6.228 11.911 1.00 53.34 72 HIS A C 1
ATOM 545 O O . HIS A 1 72 ? -15.622 -7.376 12.163 1.00 53.34 72 HIS A O 1
ATOM 551 N N . LEU A 1 73 ? -14.045 -5.946 11.469 1.00 54.06 73 LEU A N 1
ATOM 552 C CA . LEU A 1 73 ? -13.035 -6.968 11.167 1.00 54.06 73 LEU A CA 1
ATOM 553 C C . LEU A 1 73 ? -1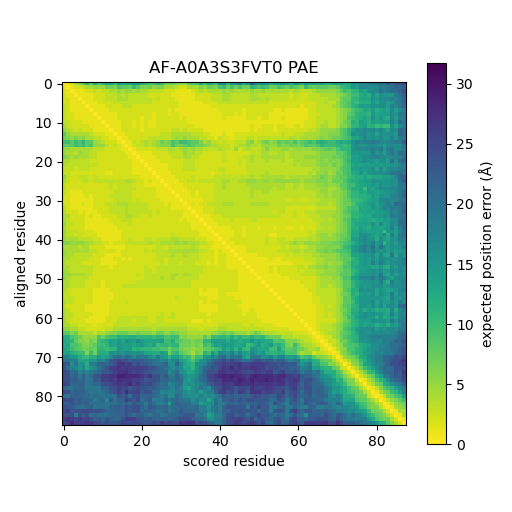2.128 -7.301 12.367 1.00 54.06 73 LEU A C 1
ATOM 555 O O . LEU A 1 73 ? -11.565 -8.393 12.421 1.00 54.06 73 LEU A O 1
ATOM 559 N N . ALA A 1 74 ? -12.046 -6.411 13.366 1.00 49.19 74 ALA A N 1
ATOM 560 C CA . ALA A 1 74 ? -11.367 -6.676 14.639 1.00 49.19 74 ALA A CA 1
ATOM 561 C C . ALA A 1 74 ? -12.104 -7.734 15.488 1.00 49.19 74 ALA A C 1
ATOM 563 O O . ALA A 1 74 ? -11.483 -8.496 16.228 1.00 49.19 74 ALA A O 1
ATOM 564 N N . CYS A 1 75 ? -13.428 -7.846 15.334 1.00 43.72 75 CYS A N 1
ATOM 565 C CA . CYS A 1 75 ? -14.232 -8.903 15.941 1.00 43.72 75 CYS A CA 1
ATOM 566 C C . CYS A 1 75 ? -14.320 -10.121 14.998 1.00 43.72 75 CYS A C 1
ATOM 568 O O . CYS A 1 75 ? -15.336 -10.385 14.365 1.00 43.72 75 CYS A O 1
ATOM 570 N N . GLY A 1 76 ? -13.228 -10.881 14.884 1.00 45.00 76 GLY A N 1
ATOM 571 C CA . GLY A 1 76 ? -13.332 -12.317 14.597 1.00 45.00 76 GLY A CA 1
ATOM 572 C C . GLY A 1 76 ? -13.179 -12.831 13.159 1.00 45.00 76 GLY A C 1
ATOM 573 O O . GLY A 1 76 ? -13.373 -14.030 12.966 1.00 45.00 76 GLY A O 1
ATOM 574 N N . ARG A 1 77 ? -12.763 -12.048 12.152 1.00 45.34 77 ARG A N 1
ATOM 575 C CA . ARG A 1 77 ? -12.371 -12.627 10.844 1.00 45.34 77 ARG A CA 1
ATOM 576 C C . ARG A 1 77 ? -1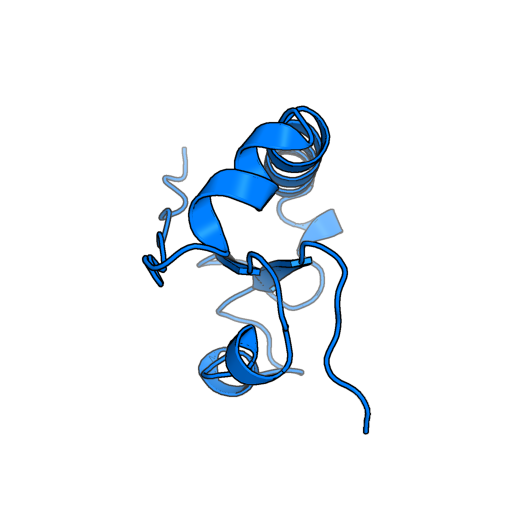1.115 -11.982 10.265 1.00 45.34 77 ARG A C 1
ATOM 578 O O . ARG A 1 77 ? -11.156 -10.921 9.658 1.00 45.34 77 ARG A O 1
ATOM 585 N N . ARG A 1 78 ? -9.995 -12.698 10.404 1.00 47.34 78 ARG A N 1
ATOM 586 C CA . ARG A 1 78 ? -8.762 -12.460 9.644 1.00 47.34 78 ARG A CA 1
ATOM 587 C C . ARG A 1 78 ? -9.016 -12.826 8.178 1.00 47.34 78 ARG A C 1
ATOM 589 O O . ARG A 1 78 ? -8.894 -13.994 7.823 1.00 47.34 78 ARG A O 1
ATOM 596 N N . SER A 1 79 ? -9.401 -11.869 7.339 1.00 47.09 79 SER A N 1
ATOM 597 C CA . SER A 1 79 ? -9.430 -12.053 5.883 1.00 47.09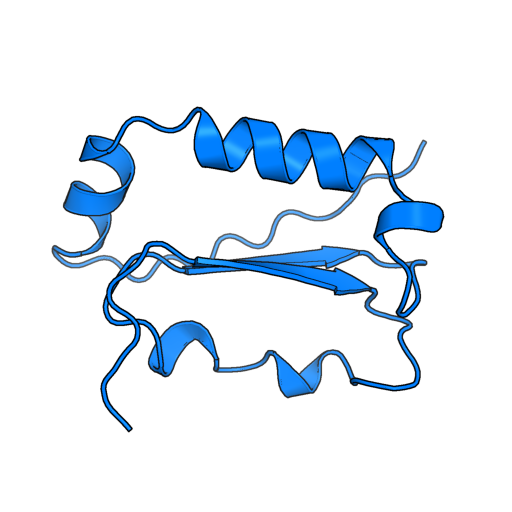 79 SER A CA 1
ATOM 598 C C . SER A 1 79 ? -8.321 -11.228 5.240 1.00 47.09 79 SER A C 1
ATOM 600 O O . SER A 1 79 ? -8.366 -10.002 5.273 1.00 47.09 79 SER A O 1
ATOM 602 N N . SER A 1 80 ? -7.333 -11.915 4.664 1.00 44.56 80 SER A N 1
ATOM 603 C CA . SER A 1 80 ? -6.363 -11.323 3.743 1.00 44.56 80 SER A CA 1
ATOM 604 C C . SER A 1 80 ? -6.983 -11.342 2.350 1.00 44.56 80 SER A C 1
ATOM 606 O O . SER A 1 80 ? -7.252 -12.420 1.817 1.00 44.56 80 SER A O 1
ATOM 608 N N . THR A 1 81 ? -7.265 -10.170 1.787 1.00 48.88 81 THR A N 1
ATOM 609 C CA . THR A 1 81 ? -7.780 -10.054 0.419 1.00 48.88 81 THR A CA 1
ATOM 610 C C . THR A 1 81 ? -6.632 -9.610 -0.476 1.00 48.88 81 THR A C 1
ATOM 612 O O . THR A 1 81 ? -6.231 -8.451 -0.442 1.00 48.88 81 THR A O 1
ATOM 615 N N . TYR A 1 82 ? -6.087 -10.540 -1.258 1.00 40.72 82 TYR A N 1
ATOM 616 C CA . TYR A 1 82 ? -5.151 -10.237 -2.339 1.00 40.72 82 TYR A CA 1
ATOM 617 C C . TYR A 1 82 ? -5.947 -9.727 -3.547 1.00 40.72 82 TYR A C 1
ATOM 619 O O . TYR A 1 82 ? -6.765 -10.465 -4.096 1.00 40.72 82 TYR A O 1
ATOM 627 N N . ALA A 1 83 ? -5.717 -8.483 -3.969 1.00 49.66 83 ALA A N 1
ATOM 628 C CA . ALA A 1 83 ? -6.256 -7.951 -5.220 1.00 49.66 83 ALA A CA 1
ATOM 629 C C . ALA A 1 83 ? -5.136 -7.911 -6.279 1.00 49.66 83 ALA A C 1
ATOM 631 O O . ALA A 1 83 ? 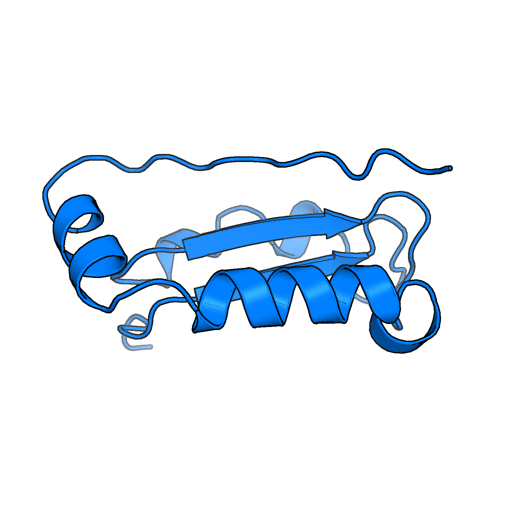-4.157 -7.189 -6.079 1.00 49.66 83 ALA A O 1
ATOM 632 N N . PRO A 1 84 ? -5.227 -8.678 -7.384 1.00 42.31 84 PRO A N 1
ATOM 633 C CA . PRO A 1 84 ? -4.239 -8.611 -8.455 1.00 42.31 84 PRO A CA 1
ATOM 634 C C . PRO A 1 84 ? -4.414 -7.337 -9.296 1.00 42.31 84 PRO A C 1
ATOM 636 O O . PRO A 1 84 ? -5.531 -6.940 -9.628 1.00 42.31 84 PRO A O 1
ATOM 639 N N . PHE A 1 85 ? -3.294 -6.719 -9.677 1.00 45.47 85 PHE A N 1
ATOM 640 C CA . PHE A 1 85 ? -3.251 -5.658 -10.684 1.00 45.47 85 PHE A CA 1
ATOM 641 C C . PHE A 1 85 ? -3.504 -6.262 -12.075 1.00 45.47 85 PHE A C 1
ATOM 643 O O . PHE A 1 85 ? -2.709 -7.068 -12.555 1.00 45.47 85 PHE A O 1
ATOM 650 N N . ALA A 1 86 ? -4.610 -5.887 -12.721 1.00 45.53 86 ALA A N 1
ATOM 651 C CA . ALA A 1 86 ? -4.877 -6.207 -14.121 1.00 45.53 86 ALA A CA 1
ATOM 652 C C . ALA A 1 86 ? -4.423 -5.025 -14.987 1.00 45.53 86 ALA A C 1
ATOM 654 O O . ALA A 1 86 ? -5.102 -4.001 -15.059 1.00 45.53 86 ALA A O 1
ATOM 655 N N . GLY A 1 87 ? -3.246 -5.160 -15.600 1.00 50.31 87 GLY A N 1
ATOM 656 C CA . GLY A 1 87 ? -2.709 -4.169 -16.527 1.00 50.31 87 GLY A CA 1
ATOM 657 C C . GLY A 1 87 ? -3.552 -4.063 -17.801 1.00 50.31 87 GLY A C 1
ATOM 658 O O . GLY A 1 87 ? -3.963 -5.077 -18.370 1.00 50.31 87 GLY A O 1
ATOM 659 N N . ARG A 1 88 ? -3.790 -2.827 -18.241 1.00 40.09 88 ARG A N 1
ATOM 660 C CA . ARG A 1 88 ? -4.036 -2.484 -19.643 1.00 40.09 88 ARG A CA 1
ATOM 661 C C . ARG A 1 88 ? -2.827 -1.733 -20.168 1.00 40.09 88 ARG A C 1
ATOM 663 O O . ARG A 1 88 ? -2.293 -0.915 -19.388 1.00 40.09 88 ARG A O 1
#

Sequence (88 aa):
MPLVRAPTLVIFGADGRYVPASAFDGTFREVDNVSSVVALPGAGHFIHHQAAAFVTQQIEAWVAQPPSTFRHLACGRRSSTYAPFAGR

Solvent-accessible surface area (backbone atoms only — not comparable to full-atom values): 5457 Å² total; per-residue (Å²): 131,84,63,39,65,60,74,42,80,46,76,47,18,50,62,14,87,90,57,53,57,72,75,60,61,70,53,59,77,50,32,68,39,46,53,47,59,39,59,33,80,93,25,34,78,57,34,69,76,77,40,34,71,60,52,49,50,54,51,54,59,58,68,68,51,58,76,65,69,50,59,62,45,67,68,82,52,96,69,84,69,79,63,80,79,80,85,130

Foldseek 3Di:
DQAAADAEEAEAECAEPPQHPCNCPPVCVSHLWHYEYEYAYPDYGPCCVVVVVVVVVVVCVVVPDDPVVTVVCSPDDDDHDYDYDDDD

Nearest PDB structures (foldseek):
  6fvj-assembly6_F  TM=8.659E-01  e=3.831E-01  Mycobacterium tuberculosis
  6fw5-assembly2_B  TM=8.613E-01  e=4.098E-01  Mycobacterium tuberculosis CDC1551
  5ugz-assembly2_B  TM=6.982E-01  e=2.735E-01  Escherichia coli
  3trd-assembly1_A  TM=7.509E-01  e=6.139E-01  Coxiella burnetii
  3rss-assembly1_A  TM=4.008E-01  e=1.126E+00  Thermotoga maritima MSB8

Radius of gyration: 13.68 Å; Cα contacts (8 Å, |Δi|>4): 111; chains: 1; bounding box: 33×20×40 Å

Mean predicted aligned error: 8.16 Å